Protein AF-A0A1H8LXX7-F1 (afdb_monomer_lite)

InterPro domains:
  IPR025408 Protein of unknown function DUF4134 [PF13572] (9-94)

Radius of gyration: 27.26 Å; chains: 1; bounding box: 38×18×86 Å

pLDDT: mean 84.85, std 12.54, range [51.09, 97.44]

Foldseek 3Di:
DVVVVVVVVVVVVVPDDDDPCPVVVVVVVVVVVVVLVVVLVVLVVVLVVVLVVLVVVLVVCVVVVDPPSVVSVVVSVVVVVCSVVVSVVVCVVSVD

Organism: NCBI:txid551995

Sequence (96 aa):
MKKLLPFCCCLLALGAQAQPGITEMQQARQDLASDFFSTVDFSFVTAGILGIIGALKIHKRMQDGNRDITPDISGWFYAAIFILLAGVFLKALFGI

Secondary structure (DSSP, 8-state):
-TTHHHHHHHHHHTT-PPP-HHHHHHHHHHHHHHHHHHHHHHHHHHHHHHHHHHHHHHHHHHHTT-S--HHHHHHHHHHHHHHHHHHHHHHHHHT-

Structure (mmCIF, N/CA/C/O backbone):
data_AF-A0A1H8LXX7-F1
#
_entry.id   AF-A0A1H8LXX7-F1
#
loop_
_atom_site.group_PDB
_atom_site.id
_atom_site.type_symbol
_atom_site.label_atom_id
_atom_site.label_alt_id
_atom_site.label_comp_id
_atom_site.label_asym_id
_atom_site.label_entity_id
_atom_site.label_seq_id
_atom_site.pdbx_PDB_ins_code
_atom_site.Cartn_x
_atom_site.Cartn_y
_atom_site.Cartn_z
_atom_site.occupancy
_atom_site.B_iso_or_equiv
_atom_site.auth_seq_id
_atom_site.auth_comp_id
_atom_site.auth_asym_id
_atom_site.auth_atom_id
_atom_site.pdbx_PDB_model_num
ATOM 1 N N . MET A 1 1 ? 2.036 -3.434 64.003 1.00 51.09 1 MET A N 1
ATOM 2 C CA . MET A 1 1 ? 1.778 -2.713 62.732 1.00 51.09 1 MET A CA 1
ATOM 3 C C . MET A 1 1 ? 1.278 -3.614 61.589 1.00 51.09 1 MET A C 1
ATOM 5 O O . MET A 1 1 ? 0.501 -3.142 60.778 1.00 51.09 1 MET A O 1
ATOM 9 N N . LYS A 1 2 ? 1.609 -4.918 61.539 1.00 55.31 2 LYS A N 1
ATOM 10 C CA . LYS A 1 2 ? 1.195 -5.833 60.445 1.00 55.31 2 LYS A CA 1
ATOM 11 C C . LYS A 1 2 ? -0.317 -6.142 60.326 1.00 55.31 2 LYS A C 1
ATOM 13 O O . LYS A 1 2 ? -0.758 -6.531 59.256 1.00 55.31 2 LYS A O 1
ATOM 18 N N . LYS A 1 3 ? -1.117 -5.962 61.389 1.00 54.16 3 LYS A N 1
ATOM 19 C CA . LYS A 1 3 ? -2.573 -6.251 61.387 1.00 54.16 3 LYS A CA 1
ATOM 20 C C . LYS A 1 3 ? -3.464 -5.076 60.946 1.00 54.16 3 LYS A C 1
ATOM 22 O O . LYS A 1 3 ? -4.656 -5.271 60.756 1.00 54.16 3 LYS A O 1
ATOM 27 N N . LEU A 1 4 ? -2.887 -3.886 60.750 1.00 58.81 4 LEU A N 1
ATOM 28 C CA . LEU A 1 4 ? -3.604 -2.696 60.262 1.00 58.81 4 LEU A CA 1
ATOM 29 C C . LEU A 1 4 ? -3.818 -2.721 58.740 1.00 58.81 4 LEU A C 1
ATOM 31 O O . LEU A 1 4 ? -4.846 -2.262 58.257 1.00 58.81 4 LEU A O 1
ATOM 35 N N . LEU A 1 5 ? -2.884 -3.319 57.994 1.00 62.88 5 LEU A N 1
ATOM 36 C CA . LEU A 1 5 ? -2.956 -3.450 56.537 1.00 62.88 5 LEU A CA 1
ATOM 37 C C . LEU A 1 5 ? -4.182 -4.258 56.040 1.00 62.88 5 LEU A C 1
ATOM 39 O O . LEU A 1 5 ? -4.893 -3.751 55.174 1.00 62.88 5 LEU A O 1
ATOM 43 N N . PRO A 1 6 ? -4.502 -5.459 56.578 1.00 69.06 6 PRO A N 1
ATOM 44 C CA . PRO A 1 6 ? -5.665 -6.221 56.110 1.00 69.06 6 PRO A CA 1
ATOM 45 C C . PRO A 1 6 ? -6.999 -5.560 56.485 1.00 69.06 6 PRO A C 1
ATOM 47 O O . PRO A 1 6 ? -7.962 -5.657 55.733 1.00 69.0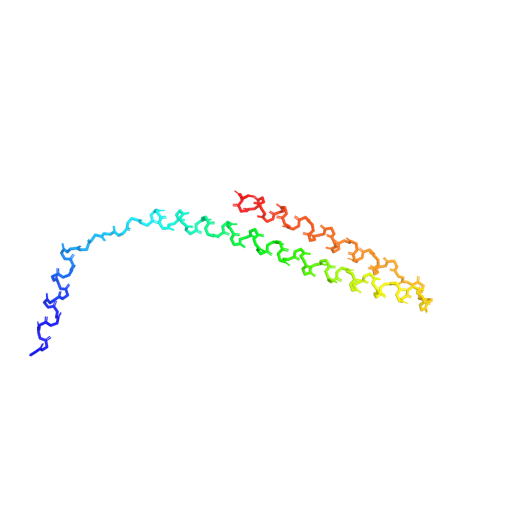6 6 PRO A O 1
ATOM 50 N N . PHE A 1 7 ? -7.053 -4.844 57.614 1.00 65.88 7 PHE A N 1
ATOM 51 C CA . PHE A 1 7 ? -8.256 -4.127 58.047 1.00 65.88 7 PHE A CA 1
ATOM 52 C C . PHE A 1 7 ? -8.591 -2.952 57.113 1.00 65.88 7 PHE A C 1
ATOM 54 O O . PHE A 1 7 ? -9.754 -2.729 56.787 1.00 65.88 7 PHE A O 1
ATOM 61 N N . CYS A 1 8 ? -7.565 -2.256 56.613 1.00 63.81 8 CYS A N 1
ATOM 62 C CA . CYS A 1 8 ? -7.721 -1.174 55.640 1.00 63.81 8 CYS A CA 1
ATOM 63 C C . CYS A 1 8 ? -8.213 -1.691 54.271 1.00 63.81 8 CYS A C 1
ATOM 65 O O . CYS A 1 8 ? -9.102 -1.092 53.669 1.00 63.81 8 CYS A O 1
ATOM 67 N N . CYS A 1 9 ? -7.712 -2.847 53.811 1.00 63.22 9 CYS A N 1
ATOM 68 C CA . CYS A 1 9 ? -8.202 -3.487 52.581 1.00 63.22 9 CYS A CA 1
ATOM 69 C C . CYS A 1 9 ? -9.677 -3.908 52.664 1.00 63.22 9 CYS A C 1
ATOM 71 O O . CYS A 1 9 ? -10.407 -3.749 51.689 1.00 63.22 9 CYS A O 1
ATOM 73 N N . CYS A 1 10 ? -10.143 -4.410 53.813 1.00 64.56 10 CYS A N 1
ATOM 74 C CA . CYS A 1 10 ? -11.554 -4.778 53.977 1.00 64.56 10 CYS A CA 1
ATOM 75 C C . CYS A 1 10 ? -12.493 -3.561 53.941 1.00 64.56 10 CYS A C 1
ATOM 77 O O . CYS A 1 10 ? -13.593 -3.667 53.408 1.00 64.56 10 CYS A O 1
ATOM 79 N N . LEU A 1 11 ? -12.061 -2.405 54.459 1.00 64.06 11 LEU A N 1
ATOM 80 C CA . LEU A 1 11 ? -12.841 -1.162 54.411 1.00 64.06 11 LEU A CA 1
ATOM 81 C C . LEU A 1 11 ? -12.962 -0.593 52.986 1.00 64.06 11 LEU A C 1
ATOM 83 O O . LEU A 1 11 ? -14.002 -0.036 52.646 1.00 64.06 11 LEU A O 1
ATOM 87 N N . LEU A 1 12 ? -11.948 -0.789 52.134 1.00 64.31 12 LEU A N 1
ATOM 88 C CA . LEU A 1 12 ? -11.983 -0.401 50.715 1.00 64.31 12 LEU A CA 1
ATOM 89 C C . LEU A 1 12 ? -12.975 -1.240 49.890 1.00 64.31 12 LEU A C 1
ATOM 91 O O . LEU A 1 12 ? -13.574 -0.729 48.946 1.00 64.31 12 LEU A O 1
ATOM 95 N N . ALA A 1 13 ? -13.195 -2.505 50.260 1.00 62.78 13 ALA A N 1
ATOM 96 C CA . ALA A 1 13 ? -14.124 -3.390 49.554 1.00 62.78 13 ALA A CA 1
ATOM 97 C C . ALA A 1 13 ? -15.604 -2.989 49.730 1.00 62.78 13 ALA A C 1
ATOM 99 O O . ALA A 1 13 ? -16.413 -3.241 48.842 1.00 62.78 13 ALA A O 1
ATOM 100 N N . LEU A 1 14 ? -15.959 -2.329 50.841 1.00 64.31 14 LEU A N 1
ATOM 101 C CA . LEU A 1 14 ? -17.333 -1.888 51.138 1.00 64.31 14 LEU A CA 1
ATOM 102 C C . LEU A 1 14 ? -17.808 -0.711 50.265 1.00 64.31 14 LEU A C 1
ATOM 104 O O . LEU A 1 14 ? -19.009 -0.471 50.180 1.00 64.31 14 LEU A O 1
ATOM 108 N N . GLY A 1 15 ? -16.887 0.010 49.615 1.00 62.94 15 GLY A N 1
ATOM 109 C CA . GLY A 1 15 ? -17.181 1.139 48.721 1.00 62.94 15 GLY A CA 1
ATOM 110 C C . GLY A 1 15 ? -16.941 0.854 47.236 1.00 62.94 15 GLY A C 1
ATOM 111 O O . GLY A 1 15 ? -17.045 1.769 46.421 1.00 62.94 15 GLY A O 1
ATOM 112 N N . ALA A 1 16 ? -16.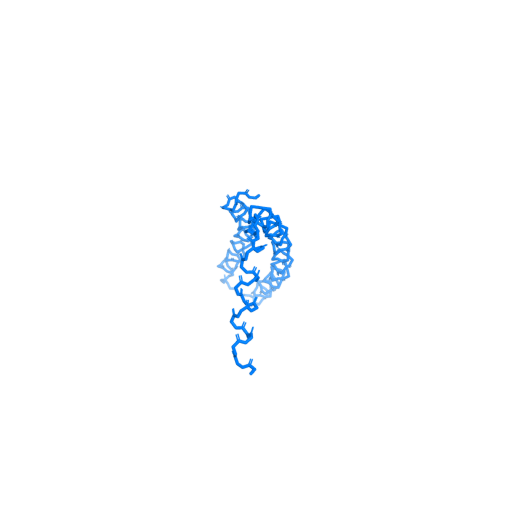593 -0.382 46.869 1.00 60.59 16 ALA A N 1
ATOM 113 C CA . ALA A 1 16 ? -16.272 -0.733 45.491 1.00 60.59 16 ALA A CA 1
ATOM 114 C C . ALA A 1 16 ? -17.542 -0.745 44.622 1.00 60.59 16 ALA A C 1
ATOM 116 O O . ALA A 1 16 ? -18.346 -1.675 44.660 1.00 60.59 16 ALA A O 1
ATOM 117 N N . GLN A 1 17 ? -17.726 0.304 43.824 1.00 65.25 17 GLN A N 1
ATOM 118 C CA . GLN A 1 17 ? -18.668 0.313 42.708 1.00 65.25 17 GLN A CA 1
ATOM 119 C C . GLN A 1 17 ? -17.997 -0.388 41.520 1.00 65.25 17 GLN A C 1
ATOM 121 O O . GLN A 1 17 ? -16.895 -0.011 41.124 1.00 65.25 17 GLN A O 1
ATOM 126 N N . ALA A 1 18 ? -18.633 -1.413 40.952 1.00 63.72 18 ALA A N 1
ATOM 127 C CA . ALA A 1 18 ? -18.167 -1.996 39.698 1.00 63.72 18 ALA A CA 1
ATOM 128 C C . ALA A 1 18 ? -18.296 -0.941 38.588 1.00 63.72 18 ALA A C 1
ATOM 130 O O . ALA A 1 18 ? -19.385 -0.416 38.354 1.00 63.72 18 ALA A O 1
ATOM 131 N N . GLN A 1 19 ? -17.187 -0.608 37.932 1.00 64.31 19 GLN A N 1
ATOM 132 C CA . GLN A 1 19 ? -17.175 0.378 36.856 1.00 64.31 19 GLN A CA 1
ATOM 133 C C . GLN A 1 19 ? -18.025 -0.160 35.686 1.00 64.31 19 GLN A C 1
ATOM 135 O O . GLN A 1 19 ? -17.806 -1.299 35.257 1.00 64.31 19 GLN A O 1
ATOM 140 N N . PRO A 1 20 ? -19.024 0.589 35.182 1.00 69.31 20 PRO A N 1
ATOM 141 C CA . PRO A 1 20 ? -19.833 0.142 34.057 1.00 69.31 20 PRO A CA 1
ATOM 142 C C . PRO A 1 20 ? -18.964 0.096 32.794 1.00 69.31 20 PRO A C 1
ATOM 144 O O . PRO A 1 20 ? -18.744 1.104 32.130 1.00 69.31 20 PRO A O 1
ATOM 147 N N . GLY A 1 21 ? -18.473 -1.096 32.450 1.00 73.38 21 GLY A N 1
ATOM 148 C CA . GLY A 1 21 ? -17.558 -1.304 31.323 1.00 73.38 21 GLY A CA 1
ATOM 149 C C . GLY A 1 21 ? -18.164 -1.042 29.939 1.00 73.38 21 GLY A C 1
ATOM 150 O O . GLY A 1 21 ? -17.434 -1.037 28.957 1.00 73.38 21 GLY A O 1
ATOM 151 N N . ILE A 1 22 ? -19.478 -0.808 29.829 1.00 80.75 22 ILE A N 1
ATOM 152 C CA . ILE A 1 22 ? -20.136 -0.539 28.539 1.00 80.75 22 ILE A CA 1
ATOM 153 C C . ILE A 1 22 ? -19.660 0.790 27.947 1.00 80.75 22 ILE A C 1
ATOM 155 O O . ILE A 1 22 ? -19.313 0.829 26.771 1.00 80.75 22 ILE A O 1
ATOM 159 N N . THR A 1 23 ? -19.578 1.855 28.750 1.00 82.94 23 THR A N 1
ATOM 160 C CA . THR A 1 23 ? -19.132 3.171 28.267 1.00 82.94 23 THR A CA 1
ATOM 161 C C . THR A 1 23 ? -17.685 3.122 27.777 1.00 82.94 23 THR A C 1
ATOM 163 O O . THR A 1 23 ? -17.381 3.648 26.710 1.00 82.94 23 THR A O 1
ATOM 166 N N . GLU A 1 24 ? -16.805 2.430 28.504 1.00 83.88 24 GLU A N 1
ATOM 167 C CA . GLU A 1 24 ? -15.399 2.272 28.107 1.00 83.88 24 GLU A CA 1
ATOM 168 C C . GLU A 1 24 ? -15.240 1.392 26.864 1.00 83.88 24 GLU A C 1
ATOM 170 O O . GLU A 1 24 ? -14.437 1.704 25.990 1.00 83.88 24 GLU A O 1
ATOM 175 N N . MET A 1 25 ? -16.051 0.339 26.721 1.00 85.50 25 MET A N 1
ATOM 176 C CA . MET A 1 25 ? -16.085 -0.471 25.500 1.00 85.50 25 MET A CA 1
ATOM 177 C C . MET A 1 25 ? -16.574 0.339 24.296 1.00 85.50 25 MET A C 1
ATOM 179 O O . MET A 1 25 ? -16.045 0.180 23.198 1.00 85.50 25 MET A O 1
ATOM 183 N N . GLN A 1 26 ? -17.562 1.219 24.479 1.00 85.75 26 GLN A N 1
ATOM 184 C CA . GLN A 1 26 ? -18.059 2.088 23.412 1.00 85.75 26 GLN A CA 1
ATOM 185 C C . GLN A 1 26 ? -17.006 3.117 22.984 1.00 85.75 26 GLN A C 1
ATOM 187 O O . GLN A 1 26 ? -16.836 3.342 21.786 1.00 85.75 26 GLN A O 1
ATOM 192 N N . GLN A 1 27 ? -16.264 3.675 23.946 1.00 87.38 27 GLN A N 1
ATOM 193 C CA . GLN A 1 27 ? -15.127 4.555 23.679 1.00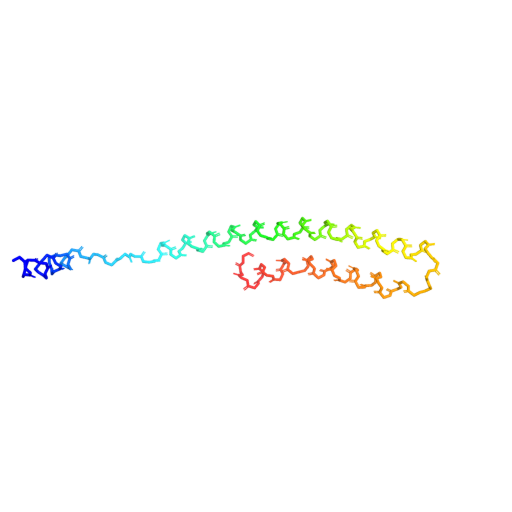 87.38 27 GLN A CA 1
ATOM 194 C C . GLN A 1 27 ? -14.023 3.809 22.917 1.00 87.38 27 GLN A C 1
ATOM 196 O O . GLN A 1 27 ? -13.623 4.239 21.841 1.00 87.38 27 GLN A O 1
ATOM 201 N N . ALA A 1 28 ? -13.621 2.627 23.393 1.00 87.25 28 ALA A N 1
ATOM 202 C CA . ALA A 1 28 ? -12.603 1.808 22.739 1.00 87.25 28 ALA A CA 1
ATOM 203 C C . ALA A 1 28 ? -12.988 1.411 21.302 1.00 87.25 28 ALA A C 1
ATOM 205 O O . ALA A 1 28 ? -12.126 1.301 20.432 1.00 87.25 28 ALA A O 1
ATOM 206 N N . ARG A 1 29 ? -14.284 1.209 21.021 1.00 86.12 29 ARG A N 1
ATOM 207 C CA . ARG A 1 29 ? -14.786 0.976 19.657 1.00 86.12 29 ARG A CA 1
ATOM 208 C C . ARG A 1 29 ? -14.607 2.199 18.755 1.00 86.12 29 ARG A C 1
ATOM 210 O O . ARG A 1 29 ? -14.223 2.023 17.603 1.00 86.12 29 ARG A O 1
ATOM 217 N N . GLN A 1 30 ? -14.897 3.402 19.252 1.00 86.19 30 GLN A N 1
ATOM 218 C CA . GLN A 1 30 ? -14.716 4.641 18.486 1.00 86.19 30 GLN A CA 1
ATOM 219 C C . GLN A 1 30 ? -13.241 4.928 18.219 1.00 86.19 30 GLN A C 1
ATOM 221 O O . GLN A 1 30 ? -12.884 5.238 17.083 1.00 86.19 30 GLN A O 1
ATOM 226 N N . ASP A 1 31 ? -12.395 4.755 19.233 1.00 88.94 31 ASP A N 1
ATOM 227 C CA . ASP A 1 31 ? -10.952 4.952 19.109 1.00 88.94 31 ASP A CA 1
ATOM 228 C C . ASP A 1 31 ? -10.370 3.968 18.082 1.00 88.94 31 ASP A C 1
ATOM 230 O O . ASP A 1 31 ? -9.683 4.380 17.150 1.00 88.94 31 ASP A O 1
ATOM 234 N N . LEU A 1 32 ? -10.756 2.686 18.151 1.00 87.06 32 LEU A N 1
ATOM 235 C CA . LEU A 1 32 ? -10.332 1.674 17.179 1.00 87.06 32 LEU A CA 1
ATOM 236 C C . LEU A 1 32 ? -10.780 2.009 15.749 1.00 87.06 32 LEU A C 1
ATOM 238 O O . LEU A 1 32 ? -10.018 1.808 14.804 1.00 87.06 32 LEU A O 1
ATOM 242 N N . ALA A 1 33 ? -12.005 2.511 15.573 1.00 86.00 33 ALA A N 1
ATOM 243 C CA . ALA A 1 33 ? -12.502 2.908 14.258 1.00 86.00 33 ALA A CA 1
ATOM 244 C C . ALA A 1 33 ? -11.722 4.109 13.69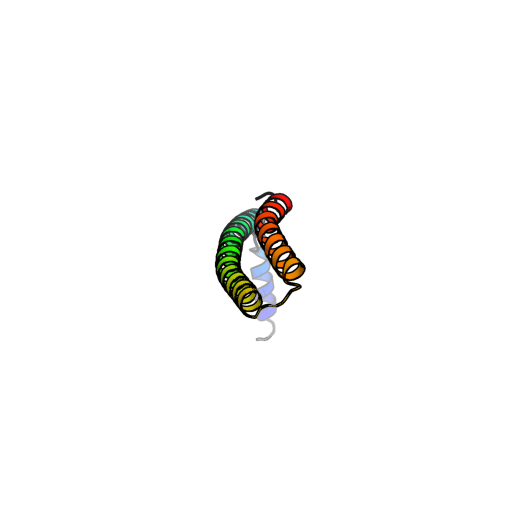9 1.00 86.00 33 ALA A C 1
ATOM 246 O O . ALA A 1 33 ? -11.330 4.097 12.533 1.00 86.00 33 ALA A O 1
ATOM 247 N N . SER A 1 34 ? -11.450 5.115 14.533 1.00 86.75 34 SER A N 1
ATOM 248 C CA . SER A 1 34 ? -10.643 6.285 14.170 1.00 86.75 34 SER A CA 1
ATOM 249 C C . SER A 1 34 ? -9.213 5.894 13.779 1.00 86.75 34 SER A C 1
ATOM 251 O O . SER A 1 34 ? -8.724 6.278 12.711 1.00 86.75 34 SER A O 1
ATOM 253 N N . ASP A 1 35 ? -8.562 5.071 14.600 1.00 88.81 35 ASP A N 1
ATOM 254 C CA . ASP A 1 35 ? -7.197 4.594 14.362 1.00 88.81 35 ASP A CA 1
ATOM 255 C C . ASP A 1 35 ? -7.102 3.754 13.088 1.00 88.81 35 ASP A C 1
ATOM 257 O O . ASP A 1 35 ? -6.115 3.829 12.348 1.00 88.81 35 ASP A O 1
ATOM 261 N N . PHE A 1 36 ? -8.151 2.988 12.787 1.00 88.56 36 PHE A N 1
ATOM 262 C CA . PHE A 1 36 ? -8.230 2.203 11.568 1.00 88.56 36 PHE A CA 1
ATOM 263 C C . PHE A 1 36 ? -8.227 3.090 10.311 1.00 88.56 36 PHE A C 1
ATOM 265 O O . PHE A 1 36 ? -7.459 2.817 9.388 1.00 88.56 36 PHE A O 1
ATOM 272 N N . PHE A 1 37 ? -9.010 4.177 10.271 1.00 86.88 37 PHE A N 1
ATOM 273 C CA . PHE A 1 37 ? -8.993 5.109 9.132 1.00 86.88 37 PHE A CA 1
ATOM 274 C C . PHE A 1 37 ? -7.610 5.739 8.928 1.00 86.88 37 PHE A C 1
ATOM 276 O O . PHE A 1 37 ? -7.083 5.702 7.816 1.00 86.88 37 PHE A O 1
ATOM 283 N N . SER A 1 38 ? -6.990 6.223 10.008 1.00 90.94 38 SER A N 1
ATOM 284 C CA . SER A 1 38 ? -5.638 6.798 9.971 1.00 90.94 38 SER A CA 1
ATOM 285 C C . SER A 1 38 ? -4.596 5.796 9.453 1.00 90.94 38 SER A C 1
ATOM 287 O O . SER A 1 38 ? -3.765 6.112 8.598 1.00 90.94 38 SER A O 1
ATOM 289 N N . THR A 1 39 ? -4.679 4.543 9.908 1.00 90.38 39 THR A N 1
ATOM 290 C CA . THR A 1 39 ? -3.772 3.468 9.483 1.00 90.38 39 THR A CA 1
ATOM 291 C C . THR A 1 39 ? -3.955 3.113 8.006 1.00 90.38 39 THR A C 1
ATOM 293 O O . THR A 1 39 ? -2.969 2.897 7.296 1.00 90.38 39 THR A O 1
ATOM 296 N N . VAL A 1 40 ? -5.198 3.072 7.516 1.00 91.56 40 VAL A N 1
ATOM 297 C CA . VAL A 1 40 ? -5.499 2.824 6.097 1.00 91.56 40 VAL A CA 1
ATOM 298 C C . VAL A 1 40 ? -4.941 3.943 5.218 1.00 91.56 40 VAL A C 1
ATOM 300 O O . VAL A 1 40 ? -4.287 3.654 4.214 1.00 91.56 40 VAL A O 1
ATOM 303 N N . ASP A 1 41 ? -5.124 5.202 5.610 1.00 91.25 41 ASP A N 1
ATOM 304 C CA . ASP A 1 41 ? -4.601 6.348 4.862 1.00 91.25 41 ASP A CA 1
ATOM 305 C C . ASP A 1 41 ? -3.067 6.327 4.814 1.00 91.25 41 ASP A C 1
ATOM 307 O O . ASP A 1 41 ? -2.467 6.468 3.743 1.00 91.25 41 ASP A O 1
ATOM 311 N N . PHE A 1 42 ? -2.413 6.045 5.944 1.00 94.31 42 PHE A N 1
ATOM 312 C CA . PHE A 1 42 ? -0.963 5.852 5.990 1.00 94.31 42 PHE A CA 1
ATOM 313 C C . PHE A 1 42 ? -0.498 4.698 5.084 1.00 94.31 42 PHE A C 1
ATOM 315 O O . PHE A 1 42 ? 0.507 4.816 4.368 1.00 94.31 42 PHE A O 1
ATOM 322 N N . SER A 1 43 ? -1.241 3.588 5.058 1.00 93.75 43 SER A N 1
ATOM 323 C CA . SER A 1 43 ? -0.950 2.467 4.164 1.00 93.75 43 SER A CA 1
ATOM 324 C C . SER A 1 43 ? -1.063 2.864 2.690 1.00 93.75 43 SER A C 1
ATOM 326 O O . SER A 1 43 ? -0.246 2.414 1.889 1.00 93.75 43 SER A O 1
ATOM 328 N N . PHE A 1 44 ? -2.025 3.708 2.307 1.00 94.00 44 PHE A N 1
ATOM 329 C CA . PHE A 1 44 ? -2.134 4.193 0.929 1.00 94.00 44 PHE A CA 1
ATOM 330 C C . PHE A 1 44 ? -0.999 5.140 0.545 1.00 94.00 44 PHE A C 1
ATOM 332 O O . PHE A 1 44 ? -0.471 5.038 -0.564 1.00 94.00 44 PHE A O 1
ATOM 339 N N . VAL A 1 45 ? -0.571 6.018 1.454 1.00 96.31 45 VAL A N 1
ATOM 340 C CA . VAL A 1 45 ? 0.575 6.910 1.214 1.00 96.31 45 VAL A CA 1
ATOM 341 C C . VAL A 1 45 ? 1.849 6.098 0.978 1.00 96.31 45 VAL A C 1
ATOM 343 O O . VAL A 1 45 ? 2.547 6.300 -0.018 1.00 96.31 45 VAL A O 1
ATOM 346 N N . THR A 1 46 ? 2.140 5.135 1.855 1.00 95.56 46 THR A N 1
ATOM 347 C CA . THR A 1 46 ? 3.319 4.266 1.712 1.00 95.56 46 THR A CA 1
ATOM 348 C C . THR A 1 46 ? 3.235 3.390 0.460 1.00 95.56 46 THR A C 1
ATOM 350 O O . THR A 1 46 ? 4.222 3.273 -0.271 1.00 95.56 46 THR A O 1
ATOM 353 N N . ALA A 1 47 ? 2.055 2.853 0.139 1.00 95.25 47 ALA A N 1
ATOM 354 C CA . ALA A 1 47 ? 1.818 2.115 -1.098 1.00 95.25 47 ALA A CA 1
ATOM 355 C C . ALA A 1 47 ? 2.033 2.973 -2.352 1.00 95.25 47 ALA A C 1
ATOM 357 O O . ALA A 1 47 ? 2.615 2.487 -3.318 1.00 95.25 47 ALA A O 1
ATOM 358 N N . GLY A 1 48 ? 1.626 4.245 -2.341 1.00 96.12 48 GLY A N 1
ATOM 359 C CA . GLY A 1 48 ? 1.865 5.178 -3.444 1.00 96.12 48 GLY A CA 1
ATOM 360 C C . GLY A 1 48 ? 3.357 5.393 -3.704 1.00 96.12 48 GLY A C 1
ATOM 361 O O . GLY A 1 48 ? 3.809 5.299 -4.846 1.00 96.12 48 GLY A O 1
ATOM 362 N N . ILE A 1 49 ? 4.145 5.584 -2.641 1.00 97.31 49 ILE A N 1
ATOM 363 C CA . ILE A 1 49 ? 5.607 5.724 -2.737 1.00 97.31 49 ILE A CA 1
ATOM 364 C C . ILE A 1 49 ? 6.232 4.450 -3.323 1.00 97.31 49 ILE A C 1
ATOM 366 O O . ILE A 1 49 ? 7.001 4.515 -4.285 1.00 97.31 49 ILE A O 1
ATOM 370 N N . LEU A 1 50 ? 5.876 3.279 -2.785 1.00 96.00 50 LEU A N 1
ATOM 371 C CA . LEU A 1 50 ? 6.377 1.992 -3.279 1.00 96.00 50 LEU A CA 1
ATOM 372 C C . LEU A 1 50 ? 5.922 1.707 -4.718 1.00 96.00 50 LEU A C 1
ATOM 374 O O . LEU A 1 50 ? 6.691 1.157 -5.507 1.00 96.00 50 LEU A O 1
ATOM 378 N N . GLY A 1 51 ? 4.710 2.126 -5.083 1.00 96.31 51 GLY A N 1
ATOM 379 C CA . GLY A 1 51 ? 4.156 2.016 -6.428 1.00 96.31 51 GLY A CA 1
ATOM 380 C C . GLY A 1 51 ? 4.965 2.808 -7.451 1.00 96.31 51 GLY A C 1
ATOM 381 O O . GLY A 1 51 ? 5.309 2.262 -8.501 1.00 96.31 51 GLY A O 1
ATOM 382 N N . ILE A 1 52 ? 5.349 4.045 -7.118 1.00 97.44 52 ILE A N 1
ATOM 383 C CA . ILE A 1 52 ? 6.223 4.880 -7.957 1.00 97.44 52 ILE A CA 1
ATOM 384 C C . ILE A 1 52 ? 7.600 4.224 -8.115 1.00 97.44 52 ILE A C 1
ATOM 386 O O . ILE A 1 52 ? 8.095 4.090 -9.233 1.00 97.44 52 ILE A O 1
ATOM 390 N N . ILE A 1 53 ? 8.206 3.750 -7.021 1.00 96.81 53 ILE A N 1
ATOM 391 C CA . ILE A 1 53 ? 9.506 3.058 -7.065 1.00 96.81 53 ILE A CA 1
ATOM 392 C C . ILE A 1 53 ? 9.427 1.800 -7.946 1.00 96.81 53 ILE A C 1
ATOM 394 O O . ILE A 1 53 ? 10.324 1.545 -8.752 1.00 96.81 53 ILE A O 1
ATOM 398 N N . GLY A 1 54 ? 8.347 1.024 -7.832 1.00 95.25 54 GLY A N 1
ATOM 399 C CA . GLY A 1 54 ? 8.093 -0.146 -8.673 1.00 95.25 54 GLY A CA 1
ATOM 400 C C . GLY A 1 54 ? 8.001 0.208 -10.158 1.00 95.25 54 GLY A C 1
ATOM 401 O O . GLY A 1 54 ? 8.669 -0.423 -10.980 1.00 95.25 54 GLY A O 1
ATOM 402 N N . ALA A 1 55 ? 7.260 1.266 -10.495 1.00 95.69 55 ALA A N 1
ATOM 403 C CA . ALA A 1 55 ? 7.131 1.750 -11.867 1.00 95.69 55 ALA A CA 1
ATOM 404 C C . ALA A 1 55 ? 8.484 2.190 -12.453 1.00 95.69 55 ALA A C 1
ATOM 406 O O . ALA A 1 55 ? 8.808 1.836 -13.587 1.00 95.69 55 ALA A O 1
ATOM 407 N N . LEU A 1 56 ? 9.319 2.884 -11.669 1.00 96.56 56 LEU A N 1
ATOM 408 C CA . LEU A 1 56 ? 10.671 3.275 -12.086 1.00 96.56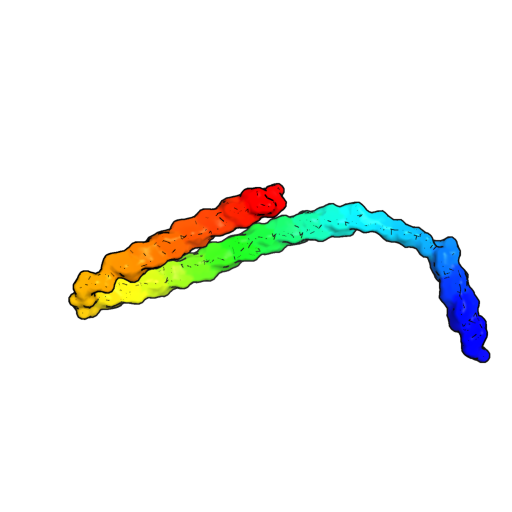 56 LEU A CA 1
ATOM 409 C C . LEU A 1 56 ? 11.561 2.059 -12.377 1.00 96.56 56 LEU A C 1
ATOM 411 O O . LEU A 1 56 ? 12.296 2.054 -13.365 1.00 96.56 56 LEU A O 1
ATOM 415 N N . LYS A 1 57 ? 11.481 1.004 -11.556 1.00 93.38 57 LYS A N 1
ATOM 416 C CA . LYS A 1 57 ? 12.236 -0.240 -11.780 1.00 93.38 57 LYS A CA 1
ATOM 417 C C . LYS A 1 57 ? 11.810 -0.947 -13.065 1.00 93.38 57 LYS A C 1
ATOM 419 O O . LYS A 1 57 ? 12.672 -1.384 -13.824 1.00 93.38 57 LYS A O 1
ATOM 424 N N . ILE A 1 58 ? 10.505 -1.034 -13.317 1.00 94.81 58 ILE A N 1
ATOM 425 C CA . ILE A 1 58 ? 9.959 -1.616 -14.550 1.00 94.81 58 ILE A CA 1
ATOM 426 C C . ILE A 1 58 ? 10.408 -0.798 -15.761 1.00 94.81 58 ILE A C 1
ATOM 428 O O . ILE A 1 58 ? 10.881 -1.362 -16.744 1.00 94.81 58 ILE A O 1
ATOM 432 N N . HIS A 1 59 ? 10.324 0.532 -15.671 1.00 93.62 59 HIS A N 1
ATOM 433 C CA . HIS A 1 59 ? 10.752 1.421 -16.744 1.00 93.62 59 HIS A CA 1
ATOM 434 C C . HIS A 1 59 ? 12.239 1.252 -17.064 1.00 93.62 59 HIS A C 1
ATOM 436 O O . HIS A 1 59 ? 12.604 1.110 -18.228 1.00 93.62 59 HIS A O 1
ATOM 442 N N . LYS A 1 60 ? 13.093 1.183 -16.036 1.00 94.31 60 LYS A N 1
ATOM 443 C CA . LYS A 1 60 ? 14.520 0.896 -16.204 1.00 94.31 60 LYS A CA 1
ATOM 444 C C . LYS A 1 60 ? 14.743 -0.441 -16.915 1.00 94.31 60 LYS A C 1
ATOM 446 O O . LYS A 1 60 ? 15.469 -0.492 -17.897 1.00 94.31 60 LYS A O 1
ATOM 451 N N . ARG A 1 61 ? 14.055 -1.502 -16.481 1.00 92.19 61 ARG A N 1
ATOM 452 C CA . ARG A 1 61 ? 14.164 -2.841 -17.084 1.00 92.19 61 ARG A CA 1
ATOM 453 C C . ARG A 1 61 ? 13.715 -2.868 -18.550 1.00 92.19 61 ARG A C 1
ATOM 455 O O . ARG A 1 61 ? 14.283 -3.610 -19.347 1.00 92.19 61 ARG A O 1
ATOM 462 N N . MET A 1 62 ? 12.721 -2.049 -18.896 1.00 90.25 62 MET A N 1
ATOM 463 C CA . MET A 1 62 ? 12.252 -1.858 -20.269 1.00 90.25 62 MET A CA 1
ATOM 464 C C . MET A 1 62 ? 13.285 -1.110 -21.126 1.00 90.25 62 MET A C 1
ATOM 466 O O . MET A 1 62 ? 13.498 -1.485 -22.275 1.00 90.25 62 MET A O 1
ATOM 470 N N . GLN A 1 63 ? 13.961 -0.098 -20.571 1.00 92.12 63 GLN A N 1
ATOM 471 C CA . GLN A 1 63 ? 15.057 0.599 -21.256 1.00 92.12 63 GLN A CA 1
ATOM 472 C C . GLN A 1 63 ? 16.305 -0.277 -21.434 1.00 92.12 63 GLN A C 1
ATOM 474 O O . GLN A 1 63 ? 16.980 -0.171 -22.453 1.00 92.12 63 GLN A O 1
ATOM 479 N N . ASP A 1 64 ? 16.578 -1.179 -20.489 1.00 92.31 64 ASP A N 1
ATOM 480 C CA . ASP A 1 64 ? 17.716 -2.106 -20.538 1.00 92.31 64 ASP A CA 1
ATOM 481 C C . ASP A 1 64 ? 17.537 -3.226 -21.601 1.00 92.31 64 ASP A C 1
ATOM 483 O O . ASP A 1 64 ? 18.389 -4.102 -21.738 1.00 92.31 64 ASP A O 1
ATOM 487 N N . GLY A 1 65 ? 16.438 -3.217 -22.371 1.00 86.75 65 GLY A N 1
ATOM 488 C CA . GLY A 1 65 ? 16.202 -4.139 -23.489 1.00 86.75 65 GLY A CA 1
ATOM 489 C C . GLY A 1 65 ? 15.777 -5.552 -23.077 1.00 86.75 65 GLY A C 1
ATOM 490 O O . GLY A 1 65 ? 15.826 -6.474 -23.895 1.00 86.75 65 GLY A O 1
ATOM 491 N N . ASN A 1 66 ? 15.358 -5.748 -21.822 1.00 84.56 66 ASN A N 1
ATOM 492 C CA . ASN A 1 66 ? 14.902 -7.050 -21.349 1.00 84.56 66 ASN A CA 1
ATOM 493 C C . ASN A 1 66 ? 13.594 -7.462 -22.048 1.00 84.56 66 ASN A C 1
ATOM 495 O O . ASN A 1 66 ? 12.637 -6.690 -22.094 1.00 84.56 66 ASN A O 1
ATOM 499 N N . ARG A 1 67 ? 13.535 -8.694 -22.568 1.00 76.69 67 ARG A N 1
ATOM 500 C CA . ARG A 1 67 ? 12.393 -9.179 -23.368 1.00 76.69 67 ARG A CA 1
ATOM 501 C C . ARG A 1 67 ? 11.218 -9.661 -22.508 1.00 76.69 67 ARG A C 1
ATOM 503 O O . ARG A 1 67 ? 10.088 -9.646 -22.983 1.00 76.69 67 ARG A O 1
ATOM 510 N N . ASP A 1 68 ? 11.465 -9.970 -21.234 1.00 88.06 68 ASP A N 1
ATOM 511 C CA . ASP A 1 68 ? 10.471 -10.545 -20.320 1.00 88.06 68 ASP A CA 1
ATOM 512 C C . ASP A 1 68 ? 10.101 -9.574 -19.186 1.00 88.06 68 ASP A C 1
ATOM 514 O O . ASP A 1 68 ? 10.469 -9.768 -18.027 1.00 88.06 68 ASP A O 1
ATOM 518 N N . ILE A 1 69 ? 9.377 -8.498 -19.520 1.00 92.31 69 ILE A N 1
ATOM 519 C CA . ILE A 1 69 ? 8.875 -7.505 -18.541 1.00 92.31 69 ILE A CA 1
ATOM 520 C C . ILE A 1 69 ? 7.398 -7.699 -18.176 1.00 92.31 69 ILE A C 1
ATOM 522 O O . ILE A 1 69 ? 6.922 -7.144 -17.188 1.00 92.31 69 ILE A O 1
ATOM 526 N N . THR A 1 70 ? 6.660 -8.491 -18.956 1.00 92.88 70 THR A N 1
ATOM 527 C CA . THR A 1 70 ? 5.221 -8.730 -18.763 1.00 92.88 70 THR A CA 1
ATOM 528 C C . THR A 1 70 ? 4.877 -9.250 -17.361 1.00 92.88 70 THR A C 1
ATOM 530 O O . THR A 1 70 ? 3.931 -8.726 -16.764 1.00 92.88 70 THR A O 1
ATOM 533 N N . PRO A 1 71 ? 5.631 -10.205 -16.772 1.00 92.56 71 PRO A N 1
ATOM 534 C CA . PRO A 1 71 ? 5.375 -10.651 -15.404 1.00 92.56 71 PRO A CA 1
ATOM 535 C C . PRO A 1 71 ? 5.540 -9.522 -14.382 1.00 92.56 71 PRO A C 1
ATOM 537 O O . PRO A 1 71 ? 4.691 -9.376 -13.508 1.00 92.56 71 PRO A O 1
ATOM 540 N N . ASP A 1 72 ? 6.559 -8.673 -14.538 1.00 93.38 72 ASP A N 1
ATOM 541 C CA . ASP A 1 72 ? 6.826 -7.565 -13.613 1.00 93.38 72 ASP A CA 1
ATOM 542 C C . ASP A 1 72 ? 5.715 -6.510 -13.661 1.00 93.38 72 ASP A C 1
ATOM 544 O O . ASP A 1 72 ? 5.252 -6.045 -12.620 1.00 93.38 72 ASP A O 1
ATOM 548 N N . ILE A 1 73 ? 5.256 -6.164 -14.870 1.00 94.50 73 ILE A N 1
ATOM 549 C CA . ILE A 1 73 ? 4.151 -5.219 -15.077 1.00 94.50 73 ILE A CA 1
ATOM 550 C C . ILE A 1 73 ? 2.865 -5.774 -14.468 1.00 94.50 73 ILE A C 1
ATOM 552 O O . ILE A 1 73 ? 2.176 -5.067 -13.733 1.00 94.50 73 ILE A O 1
ATOM 556 N N . SER A 1 74 ? 2.550 -7.042 -14.748 1.00 95.56 74 SER A N 1
ATOM 557 C CA . SER A 1 74 ? 1.337 -7.673 -14.228 1.00 95.56 74 SER A CA 1
ATOM 558 C C . SER A 1 74 ? 1.365 -7.786 -12.701 1.00 95.56 74 SER A C 1
ATOM 560 O O . SER A 1 74 ? 0.386 -7.433 -12.051 1.00 95.56 74 SER A O 1
ATOM 562 N N . GLY A 1 75 ? 2.499 -8.180 -12.111 1.00 95.75 75 GLY A N 1
ATOM 563 C CA . GLY A 1 75 ? 2.668 -8.272 -10.662 1.00 95.75 75 GLY A CA 1
ATOM 564 C C . GLY A 1 75 ? 2.528 -6.916 -9.971 1.00 95.75 75 GLY A C 1
ATOM 565 O O . GLY A 1 75 ? 1.811 -6.804 -8.979 1.00 95.75 75 GLY A O 1
ATOM 566 N N . TRP A 1 76 ? 3.144 -5.869 -10.527 1.00 95.81 76 TRP A N 1
ATOM 567 C CA . TRP A 1 76 ? 2.990 -4.500 -10.030 1.00 95.81 76 TRP A CA 1
ATOM 568 C C . TRP A 1 76 ? 1.538 -4.010 -10.120 1.00 95.81 76 TRP A C 1
ATOM 570 O O . TRP A 1 76 ? 1.019 -3.436 -9.162 1.00 95.81 76 TRP A O 1
ATOM 580 N N . PHE A 1 77 ? 0.856 -4.296 -11.230 1.00 95.50 77 PHE A N 1
ATOM 581 C CA . PHE A 1 77 ? -0.537 -3.909 -11.434 1.00 95.50 77 PHE A CA 1
ATOM 582 C C . PHE A 1 77 ? -1.493 -4.619 -10.463 1.00 95.50 77 PHE A C 1
ATOM 584 O O . PHE A 1 77 ? -2.311 -3.968 -9.810 1.00 95.50 77 PHE A O 1
ATOM 591 N N . TYR A 1 78 ? -1.366 -5.940 -10.303 1.00 96.06 78 TYR A N 1
ATOM 592 C CA . TYR A 1 78 ? -2.196 -6.698 -9.364 1.00 96.06 78 TYR A CA 1
ATOM 593 C C . TYR A 1 78 ? -1.929 -6.310 -7.907 1.00 96.06 78 TYR A C 1
ATOM 595 O O . TYR A 1 78 ? -2.872 -6.255 -7.119 1.00 96.06 78 TYR A O 1
ATOM 603 N N . ALA A 1 79 ? -0.686 -5.975 -7.549 1.00 95.12 79 ALA A N 1
ATOM 604 C CA . ALA A 1 79 ? -0.368 -5.456 -6.221 1.00 95.12 79 ALA A CA 1
ATOM 605 C C . ALA A 1 79 ? -1.070 -4.114 -5.942 1.00 95.12 79 ALA A C 1
ATOM 607 O O . ALA A 1 79 ? -1.608 -3.919 -4.852 1.00 95.12 79 ALA A O 1
ATOM 608 N N . ALA A 1 80 ? -1.129 -3.212 -6.930 1.00 94.38 80 ALA A N 1
ATOM 609 C CA . ALA A 1 80 ? -1.833 -1.937 -6.794 1.00 94.38 80 ALA A CA 1
ATOM 610 C C . ALA A 1 80 ? -3.346 -2.133 -6.587 1.00 94.38 80 ALA A C 1
ATOM 612 O O . ALA A 1 80 ? -3.934 -1.532 -5.686 1.00 94.38 80 ALA A O 1
ATOM 613 N N . ILE A 1 81 ? -3.969 -3.022 -7.369 1.00 95.31 81 ILE A N 1
ATOM 614 C CA . ILE A 1 81 ? -5.388 -3.373 -7.203 1.00 95.31 81 ILE A CA 1
ATOM 615 C C . ILE A 1 81 ? -5.639 -4.010 -5.835 1.00 95.31 81 ILE A C 1
ATOM 617 O O . ILE A 1 81 ? -6.609 -3.661 -5.165 1.00 95.31 81 ILE A O 1
ATOM 621 N N . PHE A 1 82 ? -4.770 -4.926 -5.406 1.00 94.75 82 PHE A N 1
ATOM 622 C CA . PHE A 1 82 ? -4.906 -5.590 -4.116 1.00 94.75 82 PHE A CA 1
ATOM 623 C C . PHE A 1 82 ? -4.935 -4.585 -2.963 1.00 94.75 82 PHE A C 1
ATOM 625 O O . PHE A 1 82 ? -5.817 -4.676 -2.116 1.00 94.75 82 PHE A O 1
ATOM 632 N N . ILE A 1 83 ? -4.038 -3.592 -2.952 1.00 93.19 83 ILE A N 1
ATOM 633 C CA . ILE A 1 83 ? -4.016 -2.569 -1.895 1.00 93.19 83 ILE A CA 1
ATOM 634 C C . ILE A 1 83 ? -5.285 -1.703 -1.919 1.00 93.19 83 ILE A C 1
ATOM 636 O O . ILE A 1 83 ? -5.855 -1.435 -0.862 1.00 93.19 83 ILE A O 1
ATOM 640 N N . LEU A 1 84 ? -5.776 -1.318 -3.103 1.00 91.88 84 LEU A N 1
ATOM 641 C CA . LEU A 1 84 ? -7.043 -0.582 -3.238 1.00 91.88 84 LEU A CA 1
ATOM 642 C C . LEU A 1 84 ? -8.230 -1.369 -2.668 1.00 91.88 84 LEU A C 1
ATOM 644 O O . LEU A 1 84 ? -9.061 -0.811 -1.950 1.00 91.88 84 LEU A O 1
ATOM 648 N N . LEU A 1 85 ? -8.296 -2.670 -2.953 1.00 94.56 85 LEU A N 1
ATOM 649 C CA . LEU A 1 85 ? -9.374 -3.535 -2.477 1.00 94.56 85 LEU A CA 1
ATOM 650 C C . LEU A 1 85 ? -9.230 -3.905 -0.999 1.00 94.56 85 LEU A C 1
ATOM 652 O O . LEU A 1 85 ? -10.243 -4.023 -0.312 1.00 94.56 85 LEU A O 1
ATOM 656 N N . ALA A 1 86 ? -8.007 -4.054 -0.488 1.00 92.50 86 ALA A N 1
ATOM 657 C CA . ALA A 1 86 ? -7.747 -4.430 0.899 1.00 92.50 86 ALA A CA 1
ATOM 658 C C . ALA A 1 86 ? -8.363 -3.432 1.890 1.00 92.50 86 ALA A C 1
ATOM 660 O O . ALA A 1 86 ? -8.956 -3.849 2.883 1.00 92.50 86 ALA A O 1
ATOM 661 N N . GLY A 1 87 ? -8.299 -2.129 1.593 1.00 88.31 87 GLY A N 1
ATOM 662 C CA . GLY A 1 87 ? -8.923 -1.098 2.426 1.00 88.31 87 GLY A CA 1
ATOM 663 C C . GLY A 1 87 ? -10.445 -1.250 2.513 1.00 88.31 87 GLY A C 1
ATOM 664 O O . GLY A 1 87 ? -11.011 -1.191 3.602 1.00 88.31 87 GLY A O 1
ATOM 665 N N . VAL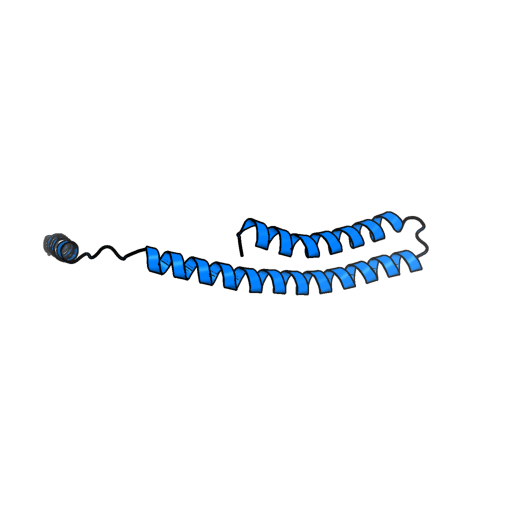 A 1 88 ? -11.111 -1.501 1.382 1.00 90.75 88 VAL A N 1
ATOM 666 C CA . VAL A 1 88 ? -12.570 -1.718 1.335 1.00 90.75 88 VAL A CA 1
ATOM 667 C C . VAL A 1 88 ? -12.952 -3.035 2.010 1.00 90.75 88 VAL A C 1
ATOM 669 O O . VAL A 1 88 ? -13.922 -3.088 2.761 1.00 90.75 88 VAL A O 1
ATOM 672 N N . PHE A 1 89 ? -12.167 -4.087 1.784 1.00 92.44 89 PHE A N 1
ATOM 673 C CA . PHE A 1 89 ? -12.377 -5.398 2.386 1.00 92.44 89 PHE A CA 1
ATOM 674 C C . PHE A 1 89 ? -12.273 -5.353 3.913 1.00 92.44 89 PHE A C 1
ATOM 676 O O . PHE A 1 89 ? -13.143 -5.884 4.597 1.00 92.44 89 PHE A O 1
ATOM 683 N N . LEU A 1 90 ? -11.247 -4.694 4.456 1.00 89.88 90 LEU A N 1
ATOM 684 C CA . LEU A 1 90 ? -11.071 -4.567 5.902 1.00 89.88 90 LEU A CA 1
ATOM 685 C C . LEU A 1 90 ? -12.187 -3.718 6.532 1.00 89.88 90 LEU A C 1
ATOM 687 O O . LEU A 1 90 ? -12.728 -4.121 7.558 1.00 89.88 90 LEU A O 1
ATOM 691 N N . LYS A 1 91 ? -12.598 -2.612 5.894 1.00 87.62 91 LYS A N 1
ATOM 692 C CA . LYS A 1 91 ? -13.773 -1.821 6.320 1.00 87.62 91 LYS A CA 1
ATOM 693 C C . LYS A 1 91 ? -15.034 -2.686 6.404 1.00 87.62 91 LYS A C 1
ATOM 695 O O . LYS A 1 91 ? -15.676 -2.758 7.450 1.00 87.62 91 LYS A O 1
ATOM 700 N N . ALA A 1 92 ? -15.312 -3.451 5.348 1.00 90.00 92 ALA A N 1
ATOM 701 C CA . ALA A 1 92 ? -16.448 -4.368 5.304 1.00 90.00 92 ALA A CA 1
ATOM 702 C C . ALA A 1 92 ? -16.367 -5.482 6.367 1.00 90.00 92 ALA A C 1
ATOM 704 O O . ALA A 1 92 ? -17.385 -5.833 6.958 1.00 90.00 92 ALA A O 1
ATOM 705 N N . LEU A 1 93 ? -15.172 -6.023 6.632 1.00 89.25 93 LEU A N 1
ATOM 706 C CA . LEU A 1 93 ? -14.958 -7.089 7.616 1.00 89.25 93 LEU A CA 1
ATOM 707 C C . LEU A 1 93 ? -15.194 -6.614 9.055 1.00 89.25 93 LEU A C 1
ATOM 709 O O . LEU A 1 93 ? -15.750 -7.361 9.858 1.00 89.25 93 LEU A O 1
ATOM 713 N N . PHE A 1 94 ? -14.789 -5.385 9.378 1.00 83.75 94 PHE A N 1
ATOM 714 C CA . PHE A 1 94 ? -14.986 -4.804 10.708 1.00 83.75 94 PHE A CA 1
ATOM 715 C C . PHE A 1 94 ? -16.327 -4.073 10.871 1.00 83.75 94 PHE A C 1
ATOM 717 O O . PHE A 1 94 ? -16.669 -3.692 11.989 1.00 83.75 94 PHE A O 1
ATOM 724 N N . GLY A 1 95 ? -17.102 -3.920 9.793 1.00 81.31 95 GLY A N 1
ATOM 725 C CA . GLY A 1 95 ? -18.393 -3.231 9.816 1.00 81.31 95 GLY A CA 1
ATOM 726 C C . GLY A 1 95 ? -18.267 -1.725 10.059 1.00 81.31 95 GLY A C 1
ATOM 727 O O . GLY A 1 95 ? -19.127 -1.155 10.730 1.00 81.31 95 GLY A O 1
ATOM 728 N N . ILE A 1 96 ? -17.186 -1.119 9.553 1.00 73.94 96 ILE A N 1
ATOM 729 C CA . ILE A 1 96 ? -16.855 0.311 9.670 1.00 73.94 96 ILE A CA 1
ATOM 730 C C . ILE A 1 96 ? -17.007 0.988 8.305 1.00 73.94 96 ILE A C 1
ATOM 732 O O . ILE A 1 96 ? -16.611 0.366 7.292 1.00 73.94 96 ILE A O 1
#